Protein AF-A0A352NAY4-F1 (afdb_monomer)

pLDDT: mean 91.3, std 6.23, range [57.41, 97.88]

Foldseek 3Di:
DQKKWFFQWWADDVVDTLDGGDIDMDDPPDDDDDDDDPPSCPLVVLCCVQVVDDTPDDDGRMDGDPPDDDDDDHPDDDDDPPDDPLRVVQDPVDQLSVLVVQCVVCVVPVVPVVSNVVSVVSCVVRVSVVVVVVVVVVCVVVVHDD

Secondary structure (DSSP, 8-state):
---EEEEEEEEEETTEEEEEEEEEEE-TT--------TTSSHHHHHHHHTTSSPPSSSS--EE--TT-------SS----TTS-HHHHHS-TTSHHHHHHHHHHHHHTTTT-HHHHHHHHHHHHHTTHHHHHHHHHHHHHHHT---

Sequence (146 aa):
MADFLASELTKSVGDKILFDKISFIIHDLDRIGLLGTNGTGKTTLLNTIAGIQGFDGDVSPFTHPQDYKITYLTQEPDFDDTASIMDTVLDDSLPQMRAIKRYEAALLNIEDLSKFERAQSDMDALNAWQVEADVKTVLTKLKLPD

Radius of gyration: 20.35 Å; Cα contacts (8 Å, |Δi|>4): 141; chains: 1; bounding box: 45×37×54 Å

Solvent-accessible surface area (backbone atoms only — not comparable to full-atom values): 8990 Å² total; per-residue (Å²): 121,82,36,40,36,39,48,59,38,27,36,65,61,86,96,43,75,47,46,74,55,45,66,52,74,45,55,76,90,66,86,84,84,90,83,77,67,90,91,53,36,66,70,55,52,54,32,34,76,63,65,77,36,83,68,60,75,93,66,83,40,67,50,61,51,91,93,64,83,84,84,80,86,63,95,77,71,89,74,65,89,86,54,52,66,62,62,69,69,43,53,72,89,38,73,40,38,43,25,51,53,47,34,55,59,22,66,79,44,58,87,46,50,72,56,34,54,50,22,51,51,46,22,60,77,57,55,20,61,61,55,52,52,51,51,53,52,51,37,54,74,70,70,47,75,128

Mean predicted aligned error: 5.8 Å

Nearest PDB structures (foldseek):
  7f04-assembly1_A  TM=9.119E-01  e=9.133E-03  Escherichia coli BL21(DE3)
  2awn-assembly1_A  TM=9.123E-01  e=1.183E-02  Escherichia coli K-12
  8fee-assembly1_H  TM=9.119E-01  e=1.860E-02  Mycolicibacterium smegmatis MC2 155
  9dw8-assembly1_A  TM=8.660E-01  e=8.784E-02  Homo sapiens
  5zlu-assembly1_EE  TM=5.395E-01  e=9.371E-02  Pseudomonas aeruginosa

Structure (mmCIF, N/CA/C/O backbone):
data_AF-A0A352NAY4-F1
#
_entry.id   AF-A0A352NAY4-F1
#
loop_
_atom_site.group_PDB
_atom_site.id
_atom_site.type_symbol
_atom_site.label_atom_id
_atom_site.label_alt_id
_atom_site.label_comp_id
_atom_site.label_asym_id
_atom_site.label_entity_id
_atom_site.label_seq_id
_atom_site.pdbx_PDB_ins_code
_atom_site.Cartn_x
_atom_site.Cartn_y
_atom_site.Cartn_z
_atom_site.occupancy
_atom_site.B_iso_or_equiv
_atom_site.auth_seq_id
_atom_site.auth_comp_id
_atom_site.auth_asym_id
_atom_site.auth_atom_id
_atom_site.pdbx_PDB_model_num
ATOM 1 N N .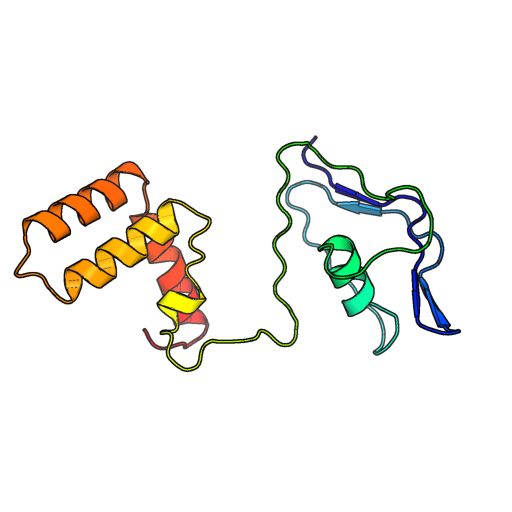 MET A 1 1 ? -7.176 18.879 2.984 1.00 57.41 1 MET A N 1
ATOM 2 C CA . MET A 1 1 ? -6.757 18.017 4.107 1.00 57.41 1 MET A CA 1
ATOM 3 C C . MET A 1 1 ? -6.606 16.631 3.529 1.00 57.41 1 MET A C 1
ATOM 5 O O . MET A 1 1 ? -7.548 16.205 2.879 1.00 57.41 1 MET A O 1
ATOM 9 N N . ALA A 1 2 ? -5.426 16.021 3.638 1.00 82.88 2 ALA A N 1
ATOM 10 C CA . ALA A 1 2 ? -5.149 14.675 3.113 1.00 82.88 2 ALA A CA 1
ATOM 11 C C . ALA A 1 2 ? -5.437 13.576 4.159 1.00 82.88 2 ALA A C 1
ATOM 13 O O . ALA A 1 2 ? -5.102 12.413 3.968 1.00 82.88 2 ALA A O 1
ATOM 14 N N . ASP A 1 3 ? -6.041 13.980 5.271 1.00 92.94 3 ASP A N 1
ATOM 15 C CA . ASP A 1 3 ? -6.220 13.202 6.479 1.00 92.94 3 ASP A CA 1
ATOM 16 C C . ASP A 1 3 ? -7.260 12.093 6.285 1.00 92.94 3 ASP A C 1
ATOM 18 O O . ASP A 1 3 ? -8.279 12.272 5.611 1.00 92.94 3 ASP A O 1
ATOM 22 N N . PHE A 1 4 ? -7.018 10.963 6.942 1.00 95.94 4 PHE A N 1
ATOM 23 C CA . PHE A 1 4 ? -7.964 9.862 7.060 1.00 95.94 4 PHE A CA 1
ATOM 24 C C . PHE A 1 4 ? -8.537 9.838 8.475 1.00 95.94 4 PHE A C 1
ATOM 26 O O . PHE A 1 4 ? -7.792 9.816 9.453 1.00 95.94 4 PHE A O 1
ATOM 33 N N . LEU A 1 5 ? -9.860 9.829 8.591 1.00 97.31 5 LEU A N 1
ATOM 34 C CA . LEU A 1 5 ? -10.567 9.808 9.864 1.00 97.31 5 LEU A CA 1
ATOM 35 C C . LEU A 1 5 ? -11.382 8.522 9.981 1.00 97.31 5 LEU A C 1
ATOM 37 O O . LEU A 1 5 ? -12.120 8.170 9.062 1.00 97.31 5 LEU A O 1
ATOM 41 N N . ALA A 1 6 ? -11.299 7.878 11.141 1.00 97.62 6 ALA A N 1
ATOM 42 C CA . ALA A 1 6 ? -12.228 6.846 11.581 1.00 97.62 6 ALA A CA 1
ATOM 43 C C . ALA A 1 6 ? -12.991 7.362 12.807 1.00 97.62 6 ALA A C 1
ATOM 45 O O . ALA A 1 6 ? -12.376 7.866 13.746 1.00 97.62 6 ALA A O 1
ATOM 46 N N . SER A 1 7 ? -14.319 7.264 12.804 1.00 97.81 7 SER A N 1
ATOM 47 C CA . SER A 1 7 ? -15.182 7.736 13.896 1.00 97.81 7 SER A CA 1
ATOM 48 C C . SER A 1 7 ? -16.106 6.630 14.386 1.00 97.81 7 SER A C 1
ATOM 50 O O . SER A 1 7 ? -16.832 6.039 13.592 1.00 97.81 7 SER A O 1
ATOM 52 N N . GLU A 1 8 ? -16.083 6.376 15.695 1.00 97.44 8 GLU A N 1
ATOM 53 C CA . GLU A 1 8 ? -16.920 5.389 16.392 1.00 97.44 8 GLU A CA 1
ATOM 54 C C . GLU A 1 8 ? -16.867 3.986 15.749 1.00 97.44 8 GLU A C 1
ATOM 56 O O . GLU A 1 8 ? -17.834 3.220 15.778 1.00 97.44 8 GLU A O 1
ATOM 61 N N . LEU A 1 9 ? -15.714 3.624 15.180 1.00 97.88 9 LEU A N 1
ATOM 62 C CA . LEU A 1 9 ? -15.517 2.362 14.480 1.00 97.88 9 LEU A CA 1
ATOM 63 C C . LEU A 1 9 ? -15.631 1.188 15.462 1.00 97.88 9 LEU A C 1
ATOM 65 O O . LEU A 1 9 ? -14.915 1.115 16.461 1.00 97.88 9 LEU A O 1
ATOM 69 N N . THR A 1 10 ? -16.499 0.235 15.133 1.00 96.81 10 THR A N 1
ATOM 70 C CA . THR A 1 10 ? -16.763 -0.962 15.938 1.00 96.81 10 THR A CA 1
ATOM 71 C C . THR A 1 10 ? -16.597 -2.214 15.086 1.00 96.81 10 THR A C 1
ATOM 73 O O . THR A 1 10 ? -16.955 -2.222 13.903 1.00 96.81 10 THR A O 1
ATOM 76 N N . LYS A 1 11 ? -16.040 -3.278 15.674 1.00 96.56 11 LYS A N 1
ATOM 77 C CA . LYS A 1 11 ? -15.961 -4.586 15.024 1.00 96.56 11 LYS A CA 1
ATOM 78 C C . LYS A 1 11 ? -16.030 -5.740 16.006 1.00 96.56 11 LYS A C 1
ATOM 80 O O . LYS A 1 11 ? -15.235 -5.832 16.948 1.00 96.56 11 LYS A O 1
ATOM 85 N N . SER A 1 12 ? -16.878 -6.695 15.657 1.00 95.25 12 SER A N 1
ATOM 86 C CA . SER A 1 12 ? -17.034 -7.977 16.327 1.00 95.25 12 SER A CA 1
ATOM 87 C C . SER A 1 12 ? -16.764 -9.126 15.354 1.00 95.25 12 SER A C 1
ATOM 89 O O . SER A 1 12 ? -16.986 -9.024 14.145 1.00 95.25 12 SER A O 1
ATOM 91 N N . VAL A 1 13 ? -16.249 -10.238 15.877 1.00 91.94 13 VAL A N 1
ATOM 92 C CA . VAL A 1 13 ? -16.074 -11.498 15.142 1.00 91.94 13 VAL A CA 1
ATOM 93 C C . VAL A 1 13 ? -16.635 -12.624 16.001 1.00 91.94 13 VAL A C 1
ATOM 95 O O . VAL A 1 13 ? -16.093 -12.929 17.066 1.00 91.94 13 VAL A O 1
ATOM 98 N N . GLY A 1 14 ? -17.736 -13.227 15.544 1.00 90.12 14 GLY A N 1
ATOM 99 C CA . GLY A 1 14 ? -18.551 -14.101 16.389 1.00 90.12 14 GLY A CA 1
ATOM 100 C C . GLY A 1 14 ? -19.042 -13.334 17.619 1.00 90.12 14 GLY A C 1
ATOM 101 O O . GLY A 1 14 ? -19.480 -12.194 17.499 1.00 90.12 14 GLY A O 1
ATOM 102 N N . ASP A 1 15 ? -18.881 -13.927 18.800 1.00 91.12 15 ASP A N 1
ATOM 103 C CA . ASP A 1 15 ? -19.296 -13.322 20.076 1.00 91.12 15 ASP A CA 1
ATOM 104 C C . ASP A 1 15 ? -18.242 -12.376 20.683 1.00 91.12 15 ASP A C 1
ATOM 106 O O . ASP A 1 15 ? -18.421 -11.850 21.783 1.00 91.12 15 ASP A O 1
ATOM 110 N N . LYS A 1 16 ? -17.103 -12.174 20.006 1.00 93.12 16 LYS A N 1
ATOM 111 C CA . LYS A 1 16 ? -15.997 -11.364 20.522 1.00 93.12 16 LYS A CA 1
ATOM 112 C C . LYS A 1 16 ? -15.987 -9.977 19.889 1.00 93.12 16 LYS A C 1
ATOM 114 O O . LYS A 1 16 ? -15.749 -9.845 18.690 1.00 93.12 16 LYS A O 1
ATOM 119 N N . ILE A 1 17 ? -16.113 -8.949 20.724 1.00 94.44 17 ILE A N 1
ATOM 120 C CA . ILE A 1 17 ? -15.831 -7.560 20.346 1.00 94.44 17 ILE A CA 1
ATOM 121 C C . ILE A 1 17 ? -14.311 -7.379 20.294 1.00 94.44 17 ILE A C 1
ATOM 123 O O . ILE A 1 17 ? -13.612 -7.629 21.279 1.00 94.44 17 ILE A O 1
ATOM 127 N N . LEU A 1 18 ? -13.785 -6.994 19.132 1.00 95.31 18 LEU A N 1
ATOM 128 C CA . LEU A 1 18 ? -12.353 -6.753 18.940 1.00 95.31 18 LEU A CA 1
ATOM 129 C C . LEU A 1 18 ? -11.986 -5.305 19.256 1.00 95.31 18 LEU A C 1
ATOM 131 O O . LEU A 1 18 ? -10.968 -5.059 19.898 1.00 95.31 18 LEU A O 1
ATOM 135 N N . PHE A 1 19 ? -12.830 -4.368 18.832 1.00 95.12 19 PHE A N 1
ATOM 136 C CA . PHE A 1 19 ? -12.759 -2.959 19.197 1.00 95.12 19 PHE A CA 1
ATOM 137 C C . PHE A 1 19 ? -14.165 -2.357 19.184 1.00 95.12 19 PHE A C 1
ATOM 139 O O . PHE A 1 19 ? -14.995 -2.718 18.349 1.00 95.12 19 PHE A O 1
ATOM 146 N N . ASP A 1 20 ? -14.414 -1.458 20.131 1.00 95.75 20 ASP A N 1
ATOM 147 C CA . ASP A 1 20 ? -15.704 -0.809 20.363 1.00 95.75 20 ASP A CA 1
ATOM 148 C C . ASP A 1 20 ? -15.510 0.703 20.282 1.00 95.75 20 ASP A C 1
ATOM 150 O O . ASP A 1 20 ? -14.729 1.264 21.055 1.00 95.75 20 ASP A O 1
ATOM 154 N N . LYS A 1 21 ? -16.187 1.334 19.320 1.00 96.75 21 LYS A N 1
ATOM 155 C CA . LYS A 1 21 ? -16.245 2.791 19.134 1.00 96.75 21 LYS A CA 1
ATOM 156 C C . LYS A 1 21 ? -14.894 3.506 19.181 1.00 96.75 21 LYS A C 1
ATOM 158 O O . LYS A 1 21 ? -14.738 4.551 19.812 1.00 96.75 21 LYS A O 1
ATOM 163 N N . ILE A 1 22 ? -13.895 2.961 18.494 1.00 97.12 22 ILE A N 1
ATOM 164 C CA . ILE A 1 22 ? -12.599 3.632 18.389 1.00 97.12 22 ILE A CA 1
ATOM 165 C C . ILE A 1 22 ? -12.678 4.784 17.383 1.00 97.12 22 ILE A C 1
ATOM 167 O O . ILE A 1 22 ? -13.267 4.656 16.310 1.00 97.12 22 ILE A O 1
ATOM 171 N N . SER A 1 23 ? -12.042 5.901 17.725 1.00 97.62 23 SER A N 1
ATOM 172 C CA . SER A 1 23 ? -11.981 7.100 16.888 1.00 97.62 23 SER A CA 1
ATOM 173 C C . SER A 1 23 ? -10.534 7.569 16.783 1.00 97.62 23 SER A C 1
ATOM 175 O O . SER A 1 23 ? -9.849 7.691 17.800 1.00 97.62 23 SER A O 1
ATOM 177 N N . PHE A 1 24 ? -10.050 7.806 15.565 1.00 97.25 24 PHE A N 1
ATOM 178 C CA . PHE A 1 24 ? -8.679 8.250 15.313 1.00 97.25 24 PHE A CA 1
ATOM 179 C C . PHE A 1 24 ? -8.564 9.019 13.996 1.00 97.25 24 PHE A C 1
ATOM 181 O O . PHE A 1 24 ? -9.411 8.907 13.108 1.00 97.25 24 PHE A O 1
ATOM 188 N N . ILE A 1 25 ? -7.488 9.795 13.883 1.00 96.69 25 ILE A N 1
ATOM 189 C CA . ILE A 1 25 ? -7.125 10.555 12.688 1.00 96.69 25 ILE A CA 1
ATOM 190 C C . ILE A 1 25 ? -5.699 10.163 12.308 1.00 96.69 25 ILE A C 1
ATOM 192 O O . ILE A 1 25 ? -4.850 10.003 13.183 1.00 96.69 25 ILE A O 1
ATOM 196 N N . ILE A 1 26 ? -5.466 9.981 11.013 1.00 95.69 26 ILE A N 1
ATOM 197 C CA . ILE A 1 26 ? -4.149 9.787 10.413 1.00 95.69 26 ILE A CA 1
ATOM 198 C C . ILE A 1 26 ? -3.891 11.006 9.537 1.00 95.69 26 ILE A C 1
ATOM 200 O O . ILE A 1 26 ? -4.616 11.231 8.564 1.00 95.69 26 ILE A O 1
ATOM 204 N N . HIS A 1 27 ? -2.888 11.799 9.897 1.00 94.44 27 HIS A N 1
ATOM 205 C CA . HIS A 1 27 ? -2.484 12.967 9.130 1.00 94.44 27 HIS A CA 1
ATOM 206 C C . HIS A 1 27 ? -1.504 12.585 8.019 1.00 94.44 27 HIS A C 1
ATOM 208 O O . HIS A 1 27 ? -0.939 11.488 7.987 1.00 94.44 27 HIS A O 1
ATOM 214 N N . ASP A 1 28 ? -1.293 13.515 7.092 1.00 90.56 28 ASP A N 1
ATOM 215 C CA . ASP A 1 28 ? -0.252 13.359 6.085 1.00 90.56 28 ASP A CA 1
ATOM 216 C C . ASP A 1 28 ? 1.130 13.206 6.743 1.00 90.56 28 ASP A C 1
ATOM 218 O O . ASP A 1 28 ? 1.446 13.889 7.718 1.00 90.56 28 ASP A O 1
ATOM 222 N N . LEU A 1 29 ? 1.954 12.317 6.186 1.00 89.88 29 LEU A N 1
ATOM 223 C CA . LEU A 1 29 ? 3.298 11.958 6.662 1.00 89.88 29 LEU A CA 1
ATOM 224 C C . LEU A 1 29 ? 3.377 11.267 8.037 1.00 89.88 29 LEU A C 1
ATOM 226 O O . LEU A 1 29 ? 4.489 10.980 8.502 1.00 89.88 29 LEU A O 1
ATOM 230 N N . ASP A 1 30 ? 2.245 10.941 8.664 1.00 94.56 30 ASP A N 1
ATOM 231 C CA . ASP A 1 30 ? 2.238 10.202 9.923 1.00 94.56 30 ASP A CA 1
ATOM 232 C C . ASP A 1 30 ? 2.869 8.809 9.774 1.00 94.56 30 ASP A C 1
ATOM 234 O O . ASP A 1 30 ? 2.663 8.075 8.805 1.00 94.56 30 ASP A O 1
ATOM 238 N N . ARG A 1 31 ? 3.626 8.410 10.801 1.00 94.94 31 ARG A N 1
ATOM 239 C CA . ARG A 1 31 ? 4.161 7.052 10.956 1.00 94.94 31 ARG A CA 1
ATOM 240 C C . ARG A 1 31 ? 3.607 6.451 12.236 1.00 94.94 31 ARG A C 1
ATOM 242 O O . ARG A 1 31 ? 4.109 6.725 13.323 1.00 94.94 31 ARG A O 1
ATOM 249 N N . ILE A 1 32 ? 2.565 5.637 12.102 1.00 95.31 32 ILE A N 1
ATOM 250 C CA . ILE A 1 32 ? 1.801 5.107 13.235 1.00 95.31 32 ILE A CA 1
ATOM 251 C C . ILE A 1 32 ? 2.140 3.633 13.453 1.00 95.31 32 ILE A C 1
ATOM 253 O O . ILE A 1 32 ? 2.114 2.828 12.525 1.00 95.31 32 ILE A O 1
ATOM 257 N N . GLY A 1 33 ? 2.435 3.271 14.703 1.00 95.19 33 GLY A N 1
ATOM 258 C CA . GLY A 1 33 ? 2.585 1.883 15.131 1.00 95.19 33 GLY A CA 1
ATOM 259 C C . GLY A 1 33 ? 1.337 1.392 15.860 1.00 95.19 33 GLY A C 1
ATOM 260 O O . GLY A 1 33 ? 0.945 1.971 16.870 1.00 95.19 33 GLY A O 1
ATOM 261 N N . LEU A 1 34 ? 0.739 0.296 15.388 1.00 94.38 34 LEU A N 1
ATOM 262 C CA . LEU A 1 34 ? -0.380 -0.364 16.064 1.00 94.38 34 LEU A CA 1
ATOM 263 C C . LEU A 1 34 ? 0.131 -1.476 16.988 1.00 94.38 34 LEU A C 1
ATOM 265 O O . LEU A 1 34 ? 0.603 -2.518 16.530 1.00 94.38 34 LEU A O 1
ATOM 269 N N . LEU A 1 35 ? 0.017 -1.264 18.298 1.00 93.19 35 LEU A N 1
ATOM 270 C CA . LEU A 1 35 ? 0.521 -2.175 19.328 1.00 93.19 35 LEU A CA 1
ATOM 271 C C . LEU A 1 35 ? -0.622 -2.911 20.037 1.00 93.19 35 LEU A C 1
ATOM 273 O O . LEU A 1 35 ? -1.723 -2.393 20.194 1.00 93.19 35 LEU A O 1
ATOM 277 N N . GLY A 1 36 ? -0.353 -4.137 20.479 1.00 91.44 36 GLY A N 1
ATOM 278 C CA . GLY A 1 36 ? -1.317 -4.978 21.191 1.00 91.44 36 GLY A CA 1
ATOM 279 C C . GLY A 1 36 ? -0.899 -6.443 21.175 1.00 91.44 36 GLY A C 1
ATOM 280 O O . GLY A 1 36 ? -0.096 -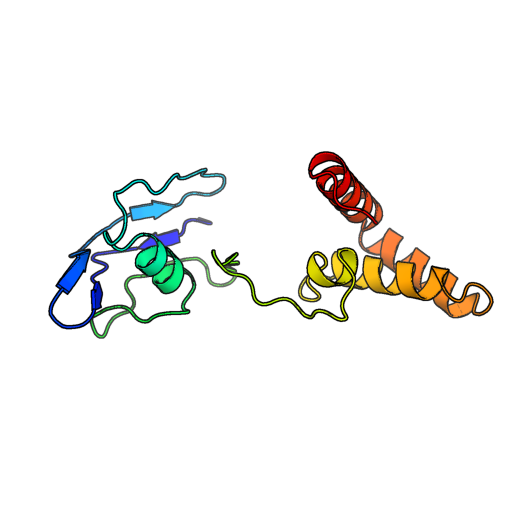6.855 20.333 1.00 91.44 36 GLY A O 1
ATOM 281 N N . THR A 1 37 ? -1.441 -7.254 22.080 1.00 92.69 37 THR A N 1
ATOM 282 C CA . THR A 1 37 ? -1.168 -8.699 22.115 1.00 92.69 37 THR A CA 1
ATOM 283 C C . THR A 1 37 ? -1.806 -9.421 20.917 1.00 92.69 37 THR A C 1
ATOM 285 O O . THR A 1 37 ? -2.565 -8.843 20.133 1.00 92.69 37 THR A O 1
ATOM 288 N N . ASN A 1 38 ? -1.446 -10.682 20.682 1.00 89.62 38 ASN A N 1
ATOM 289 C CA . ASN A 1 38 ? -2.056 -11.452 19.595 1.00 89.62 38 ASN A CA 1
ATOM 290 C C . ASN A 1 38 ? -3.549 -11.681 19.865 1.00 89.62 38 ASN A C 1
ATOM 292 O O . ASN A 1 38 ? -3.957 -11.921 20.998 1.00 89.62 38 ASN A O 1
ATOM 296 N N . GLY A 1 39 ? -4.369 -11.575 18.816 1.00 86.12 39 GLY A N 1
ATOM 297 C CA . GLY A 1 39 ? -5.821 -11.744 18.923 1.00 86.12 39 GLY A CA 1
ATOM 298 C C . GLY A 1 39 ? -6.595 -10.534 19.466 1.00 86.12 39 GLY A C 1
ATOM 299 O O . GLY A 1 39 ? -7.795 -10.667 19.713 1.00 86.12 39 GLY A O 1
ATOM 300 N N . THR A 1 40 ? -5.964 -9.364 19.629 1.00 90.00 40 THR A N 1
ATOM 301 C CA . THR A 1 40 ? -6.644 -8.102 20.005 1.00 90.00 40 THR A CA 1
ATOM 302 C C . THR A 1 40 ? -7.276 -7.362 18.825 1.00 90.00 40 THR A C 1
ATOM 304 O O . THR A 1 40 ? -7.779 -6.263 19.000 1.00 90.00 40 THR A O 1
ATOM 307 N N . GLY A 1 41 ? -7.227 -7.926 17.614 1.00 92.81 41 GLY A N 1
ATOM 308 C CA . GLY A 1 41 ? -7.854 -7.326 16.433 1.00 92.81 41 GLY A CA 1
ATOM 309 C C . GLY A 1 41 ? -6.965 -6.392 15.610 1.00 92.81 41 GLY A C 1
ATOM 310 O O . GLY A 1 41 ? -7.494 -5.676 14.776 1.00 92.81 41 GLY A O 1
ATOM 311 N N . LYS A 1 42 ? -5.633 -6.407 15.775 1.00 95.44 42 LYS A N 1
ATOM 312 C CA . LYS A 1 42 ? -4.719 -5.565 14.969 1.00 95.44 42 LYS A CA 1
ATOM 313 C C . LYS A 1 42 ? -4.863 -5.800 13.462 1.00 95.44 42 LYS A C 1
ATOM 315 O O . LYS A 1 42 ? -5.140 -4.871 12.715 1.00 95.44 42 LYS A O 1
ATOM 320 N N . THR A 1 43 ? -4.718 -7.054 13.031 1.00 94.75 43 THR A N 1
ATOM 321 C CA . THR A 1 43 ? -4.897 -7.444 11.625 1.00 94.75 43 THR A CA 1
ATOM 322 C C . THR A 1 43 ? -6.319 -7.150 11.157 1.00 94.75 43 THR A C 1
ATOM 324 O O . THR A 1 43 ? -6.504 -6.664 10.052 1.00 94.75 43 THR A O 1
ATOM 327 N N . THR A 1 44 ? -7.321 -7.359 12.017 1.00 95.38 44 THR A N 1
ATOM 328 C CA . THR A 1 44 ? -8.711 -7.002 11.712 1.00 95.38 44 THR A CA 1
ATOM 329 C C . THR A 1 44 ? -8.878 -5.506 11.478 1.00 95.38 44 THR A C 1
ATOM 331 O O . THR A 1 44 ? -9.475 -5.135 10.482 1.00 95.38 44 THR A O 1
ATOM 334 N N . LEU A 1 45 ? -8.309 -4.646 12.325 1.00 96.00 45 LEU A N 1
ATOM 335 C CA . LEU A 1 45 ? -8.373 -3.197 12.152 1.00 96.00 45 LEU A CA 1
ATOM 336 C C . LEU A 1 45 ? -7.739 -2.770 10.824 1.00 96.00 45 LEU A C 1
ATOM 338 O O . LEU A 1 45 ? -8.355 -2.019 10.075 1.00 96.00 45 LEU A O 1
ATOM 342 N N . LEU A 1 46 ? -6.549 -3.291 10.504 1.00 95.62 46 LEU A N 1
ATOM 343 C CA . LEU A 1 46 ? -5.885 -3.003 9.230 1.00 95.62 46 LEU A CA 1
ATOM 344 C C . 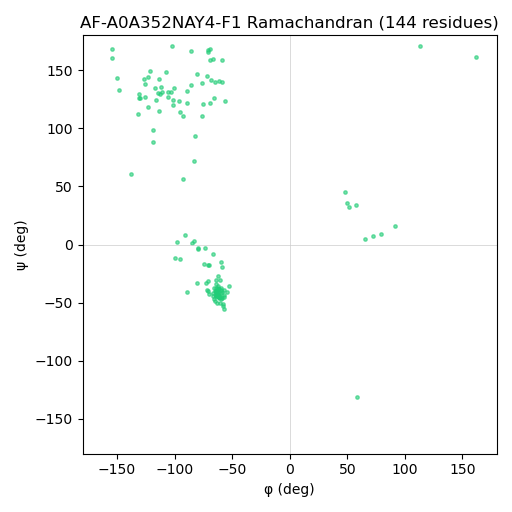LEU A 1 46 ? -6.712 -3.494 8.031 1.00 95.62 46 LEU A C 1
ATOM 346 O O . LEU A 1 46 ? -6.912 -2.735 7.089 1.00 95.62 46 LEU A O 1
ATOM 350 N N . ASN A 1 47 ? -7.266 -4.708 8.097 1.00 95.00 47 ASN A N 1
ATOM 351 C CA . ASN A 1 47 ? -8.152 -5.246 7.062 1.00 95.00 47 ASN A CA 1
ATOM 352 C C . ASN A 1 47 ? -9.437 -4.423 6.904 1.00 95.00 47 ASN A C 1
ATOM 354 O O . ASN A 1 47 ? -9.923 -4.267 5.787 1.00 95.00 47 ASN A O 1
ATOM 358 N N . THR A 1 48 ? -10.001 -3.913 8.001 1.00 95.94 48 THR A N 1
ATOM 359 C CA . THR A 1 48 ? -11.207 -3.080 7.967 1.00 95.94 48 THR A CA 1
ATOM 360 C C . THR A 1 48 ? -10.921 -1.710 7.355 1.00 95.94 48 THR A C 1
ATOM 362 O O . THR A 1 48 ? -11.688 -1.260 6.510 1.00 95.94 48 THR A O 1
ATOM 365 N N . ILE A 1 49 ? -9.793 -1.078 7.700 1.00 95.38 49 ILE A N 1
ATOM 366 C CA . ILE A 1 49 ? -9.341 0.176 7.068 1.00 95.38 49 ILE A CA 1
ATOM 367 C C . ILE A 1 49 ? -9.064 -0.037 5.572 1.00 95.38 49 ILE A C 1
ATOM 369 O O . ILE A 1 49 ? -9.435 0.797 4.753 1.00 95.38 49 ILE A O 1
ATOM 373 N N . ALA A 1 50 ? -8.456 -1.168 5.205 1.00 94.19 50 ALA A N 1
ATOM 374 C CA . ALA A 1 50 ? -8.169 -1.531 3.817 1.00 94.19 50 ALA A CA 1
ATOM 375 C C . ALA A 1 50 ? -9.409 -1.966 3.010 1.00 94.19 50 ALA A C 1
ATOM 377 O O . ALA A 1 50 ? -9.283 -2.285 1.831 1.00 94.19 50 ALA A O 1
ATOM 378 N N . GLY A 1 51 ? -10.597 -2.030 3.626 1.00 93.25 51 GLY A N 1
ATOM 379 C CA . GLY A 1 51 ? -11.834 -2.465 2.968 1.00 93.25 51 GLY A CA 1
ATOM 380 C C . GLY A 1 51 ? -11.917 -3.969 2.667 1.00 93.25 51 GLY A C 1
ATOM 381 O O . GLY A 1 51 ? -12.866 -4.410 2.026 1.00 93.25 51 GLY A O 1
ATOM 382 N N . ILE A 1 52 ? -10.961 -4.771 3.144 1.00 93.19 52 ILE A N 1
ATOM 383 C CA . ILE A 1 52 ? -10.944 -6.238 2.992 1.00 93.19 52 ILE A CA 1
ATOM 384 C C . ILE A 1 52 ? -11.995 -6.888 3.899 1.00 93.19 52 ILE A C 1
ATOM 386 O O . ILE A 1 52 ? -12.578 -7.917 3.560 1.00 93.19 52 ILE A O 1
ATOM 390 N N . GLN A 1 53 ? -12.244 -6.295 5.068 1.00 93.44 53 GLN A N 1
ATOM 391 C CA . GLN A 1 53 ? -13.293 -6.721 5.993 1.00 93.44 53 GLN A CA 1
ATOM 392 C C . GLN A 1 53 ? -14.255 -5.568 6.282 1.00 93.44 53 GLN A C 1
ATOM 394 O O . GLN A 1 53 ? -13.842 -4.421 6.401 1.00 93.44 53 GLN A O 1
ATOM 399 N N . GLY A 1 54 ? -15.543 -5.870 6.450 1.00 94.62 54 GLY A N 1
ATOM 400 C CA . GLY A 1 54 ? -16.528 -4.866 6.865 1.00 94.62 54 GLY A CA 1
ATOM 401 C C . GLY A 1 54 ? -16.366 -4.436 8.327 1.00 94.62 54 GLY A C 1
ATOM 402 O O . GLY A 1 54 ? -15.690 -5.105 9.114 1.00 94.62 54 GLY A O 1
ATOM 403 N N . PHE A 1 55 ? -17.048 -3.361 8.699 1.00 96.50 55 PHE A N 1
ATOM 404 C CA . PHE A 1 55 ? -17.243 -2.887 10.074 1.00 96.50 55 PHE A CA 1
ATOM 405 C C . PHE A 1 55 ? -18.651 -3.254 10.572 1.00 96.50 55 PHE A C 1
ATOM 407 O O . PHE A 1 55 ? -19.475 -3.732 9.791 1.00 96.50 55 PHE A O 1
ATOM 414 N N . ASP A 1 56 ? -18.916 -3.057 11.862 1.00 96.50 56 ASP A N 1
ATOM 415 C CA . ASP A 1 56 ? -20.259 -3.228 12.419 1.00 96.50 56 ASP A CA 1
ATOM 416 C C . ASP A 1 56 ? -21.034 -1.901 12.330 1.00 96.50 56 ASP A C 1
ATOM 418 O O . ASP A 1 56 ? -20.518 -0.851 12.719 1.00 96.50 56 ASP A O 1
ATOM 422 N N . GLY A 1 57 ? -22.276 -1.952 11.838 1.00 93.50 57 GLY A N 1
ATOM 423 C CA . GLY A 1 57 ? -23.156 -0.792 11.645 1.00 93.50 57 GLY A CA 1
ATOM 424 C C . GLY A 1 57 ? -23.452 -0.478 10.173 1.00 93.50 57 GLY A C 1
ATOM 425 O O . GLY A 1 57 ? -22.850 -1.050 9.269 1.00 93.50 57 GLY A O 1
ATOM 426 N N . ASP A 1 58 ? -24.389 0.445 9.940 1.00 91.81 58 ASP A N 1
ATOM 427 C CA . ASP A 1 58 ? -24.910 0.755 8.595 1.00 91.81 58 ASP A CA 1
ATOM 428 C C . ASP A 1 58 ? -24.281 2.005 7.955 1.00 91.81 58 ASP A C 1
ATOM 430 O O . ASP A 1 58 ? -24.472 2.274 6.769 1.00 91.81 58 ASP A O 1
ATOM 434 N N . VAL A 1 59 ? -23.545 2.799 8.737 1.00 93.06 59 VAL A N 1
ATOM 435 C CA . VAL A 1 59 ? -22.930 4.055 8.288 1.00 93.06 59 VAL A CA 1
ATOM 436 C C . VAL A 1 59 ? -21.421 3.884 8.244 1.00 93.06 59 VAL A C 1
ATOM 438 O O . VAL A 1 59 ? -20.828 3.427 9.218 1.00 93.06 59 VAL A O 1
ATOM 441 N N . SER A 1 60 ? -20.802 4.280 7.127 1.00 94.38 60 SER A N 1
ATOM 442 C CA . SER A 1 60 ? -19.343 4.271 7.002 1.00 94.38 60 SER A CA 1
ATOM 443 C C . SER A 1 60 ? -18.704 5.111 8.113 1.00 94.38 60 SER A C 1
ATOM 445 O O . SER A 1 60 ? -18.998 6.306 8.198 1.00 94.38 60 SER A O 1
ATOM 447 N N . PRO A 1 61 ? -17.802 4.535 8.927 1.00 96.69 61 PRO A N 1
ATOM 448 C CA . PRO A 1 61 ? -17.075 5.277 9.950 1.00 96.69 61 PRO A CA 1
ATOM 449 C C . PRO A 1 61 ? -15.896 6.064 9.363 1.00 96.69 61 PRO A C 1
ATOM 451 O O . PRO A 1 61 ? -15.204 6.758 10.105 1.00 96.69 61 PRO A O 1
ATOM 454 N N . PHE A 1 62 ? -15.633 5.940 8.056 1.00 96.62 62 PHE A N 1
ATOM 455 C CA . PHE A 1 62 ? -14.454 6.494 7.399 1.00 96.62 62 PHE A CA 1
ATOM 456 C C . PHE A 1 62 ? -14.755 7.789 6.651 1.00 96.62 62 PHE A C 1
ATOM 458 O O . PHE A 1 62 ? -15.720 7.874 5.893 1.00 96.62 62 PHE A O 1
ATOM 465 N N . THR A 1 63 ? -13.887 8.784 6.832 1.00 96.25 63 THR A N 1
ATOM 466 C CA . THR A 1 63 ? -13.888 10.043 6.078 1.00 96.25 63 THR A CA 1
ATOM 467 C C . THR A 1 63 ? -12.478 10.331 5.576 1.00 96.25 63 THR A C 1
ATOM 469 O O . THR A 1 63 ? -11.533 10.366 6.357 1.00 96.25 63 THR A O 1
ATOM 472 N N . HIS A 1 64 ? -12.340 10.543 4.271 1.00 94.88 64 HIS A N 1
ATOM 473 C CA . HIS A 1 64 ? -11.083 10.886 3.606 1.00 94.88 64 HIS A CA 1
ATOM 474 C C . HIS A 1 64 ? -11.382 11.654 2.300 1.00 94.88 64 HIS A C 1
ATOM 476 O O . HIS A 1 64 ? -12.540 11.699 1.871 1.00 94.88 64 HIS A O 1
ATOM 482 N N . PRO A 1 65 ? -10.381 12.272 1.645 1.00 92.94 65 PRO A N 1
ATOM 483 C CA . PRO A 1 65 ? -10.558 12.935 0.349 1.00 92.94 65 PRO A CA 1
ATOM 484 C C . PRO A 1 65 ? -11.069 12.002 -0.752 1.00 92.94 65 PRO A C 1
ATOM 486 O O . PRO A 1 65 ? -10.883 10.791 -0.683 1.00 92.94 65 PRO A O 1
ATOM 489 N N . GLN A 1 66 ? -11.665 12.575 -1.800 1.00 87.94 66 GLN A N 1
ATOM 490 C CA . GLN A 1 66 ? -12.190 11.803 -2.931 1.00 87.94 66 GLN A CA 1
ATOM 491 C C . GLN A 1 66 ? -11.085 11.040 -3.680 1.00 87.94 66 GLN A C 1
ATOM 493 O O . GLN A 1 66 ? -11.251 9.860 -3.977 1.00 87.94 66 GLN A O 1
ATOM 498 N N . ASP A 1 67 ? -9.937 11.684 -3.898 1.00 87.06 67 ASP A N 1
ATOM 499 C CA . ASP A 1 67 ? -8.767 11.089 -4.552 1.00 87.06 67 ASP A CA 1
ATOM 500 C C . ASP A 1 67 ? -7.799 10.493 -3.513 1.00 87.06 67 ASP A C 1
ATOM 502 O O . ASP A 1 67 ? -6.636 10.884 -3.418 1.00 87.06 67 ASP A O 1
ATOM 506 N N . TYR A 1 68 ? -8.294 9.572 -2.681 1.00 88.88 68 TYR A N 1
ATOM 507 C CA . TYR A 1 68 ? -7.505 8.880 -1.657 1.00 88.88 68 TYR A CA 1
ATOM 508 C C . TYR A 1 68 ? -7.365 7.395 -2.006 1.00 88.88 68 TYR A C 1
ATOM 510 O O . TYR A 1 68 ? -8.358 6.718 -2.274 1.00 88.88 68 TYR A O 1
ATOM 518 N N . LYS A 1 69 ? -6.134 6.872 -1.994 1.00 87.56 69 LYS A N 1
ATOM 519 C CA . LYS A 1 69 ? -5.846 5.452 -2.241 1.00 87.56 69 LYS A CA 1
ATOM 520 C C . LYS A 1 69 ? -5.245 4.831 -0.987 1.00 87.56 69 LYS A C 1
ATOM 522 O O . LYS A 1 69 ? -4.211 5.285 -0.506 1.00 87.56 69 LYS A O 1
ATOM 527 N N . ILE A 1 70 ? -5.869 3.760 -0.508 1.00 90.62 70 ILE A N 1
ATOM 528 C CA . ILE A 1 70 ? -5.312 2.905 0.541 1.00 90.62 70 ILE A CA 1
ATOM 529 C C . ILE A 1 70 ? -4.632 1.718 -0.141 1.00 90.62 70 ILE A C 1
ATOM 531 O O . ILE A 1 70 ? -5.270 0.990 -0.899 1.00 90.62 70 ILE A O 1
ATOM 535 N N . THR A 1 71 ? -3.344 1.525 0.135 1.00 89.69 71 THR A N 1
ATOM 536 C CA . THR A 1 71 ? -2.591 0.329 -0.267 1.00 89.69 71 THR A CA 1
ATOM 537 C C . THR A 1 71 ? -2.245 -0.463 0.985 1.00 89.69 71 THR A C 1
ATOM 539 O O . THR A 1 71 ? -1.814 0.115 1.984 1.00 89.69 71 THR A O 1
ATOM 542 N N . TYR A 1 72 ? -2.426 -1.780 0.941 1.00 91.12 72 TYR A N 1
ATOM 543 C CA . TYR A 1 72 ? -2.228 -2.651 2.092 1.00 91.12 72 TYR A CA 1
ATOM 544 C C . TYR A 1 72 ? -1.346 -3.846 1.735 1.00 91.12 72 TYR A C 1
ATOM 546 O O . TYR A 1 72 ? -1.645 -4.582 0.800 1.00 91.12 72 TYR A O 1
ATOM 554 N N . LEU A 1 73 ? -0.272 -4.032 2.504 1.00 89.44 73 LEU A N 1
ATOM 555 C CA . LEU A 1 73 ? 0.555 -5.233 2.469 1.00 89.44 73 LEU A CA 1
ATOM 556 C C . LEU A 1 73 ? 0.068 -6.178 3.569 1.00 89.44 73 LEU A C 1
ATOM 558 O O . LEU A 1 73 ? 0.155 -5.856 4.758 1.00 89.44 73 LEU A O 1
ATOM 562 N N . THR A 1 74 ? -0.469 -7.326 3.170 1.00 88.81 74 THR A N 1
ATOM 563 C CA . THR A 1 74 ? -0.957 -8.339 4.105 1.00 88.81 74 THR A CA 1
ATOM 564 C C . THR A 1 74 ? 0.206 -8.996 4.849 1.00 88.81 74 THR A C 1
ATOM 566 O O . THR A 1 74 ? 1.355 -8.978 4.414 1.00 88.81 74 THR A O 1
ATOM 569 N N . GLN A 1 75 ? -0.097 -9.585 6.007 1.00 84.50 75 GLN A N 1
ATOM 570 C CA . GLN A 1 75 ? 0.894 -10.332 6.786 1.00 84.50 75 GLN A CA 1
ATOM 571 C C . GLN A 1 75 ? 1.375 -11.592 6.051 1.00 84.50 75 GLN A C 1
ATOM 573 O O . GLN A 1 75 ? 2.549 -11.943 6.134 1.00 84.50 75 GLN A O 1
ATOM 578 N N . GLU A 1 76 ? 0.456 -12.249 5.348 1.00 87.25 76 GLU A N 1
ATOM 579 C CA . GLU A 1 76 ? 0.704 -13.401 4.485 1.00 87.25 76 GLU A CA 1
ATOM 580 C C . GLU A 1 76 ? 0.292 -12.982 3.067 1.00 87.25 76 GLU A C 1
ATOM 582 O O . GLU A 1 76 ? -0.890 -13.060 2.720 1.00 87.25 76 GLU A O 1
ATOM 587 N N . PRO A 1 77 ? 1.208 -12.380 2.293 1.00 84.94 77 PRO A N 1
ATOM 588 C CA . PRO A 1 77 ? 0.962 -12.086 0.887 1.00 84.94 77 PRO A CA 1
ATOM 589 C C . PRO A 1 77 ? 0.881 -13.383 0.081 1.00 84.94 77 PRO A C 1
ATOM 591 O O . PRO A 1 77 ? 1.6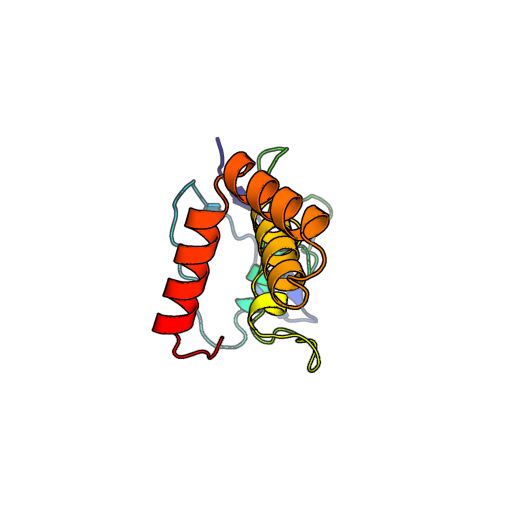26 -14.329 0.334 1.00 84.94 77 PRO A O 1
ATOM 594 N N . ASP A 1 78 ? -0.035 -13.403 -0.882 1.00 85.00 78 ASP A N 1
ATOM 595 C CA . ASP A 1 78 ? -0.123 -14.456 -1.888 1.00 85.00 78 ASP A CA 1
ATOM 596 C C . ASP A 1 78 ? 0.764 -14.055 -3.068 1.00 85.00 78 ASP A C 1
ATOM 598 O O . ASP A 1 78 ? 0.600 -12.964 -3.624 1.00 85.00 78 ASP A O 1
ATOM 602 N N . PHE A 1 79 ? 1.741 -14.894 -3.397 1.00 85.06 79 PHE A N 1
ATOM 603 C CA . PHE A 1 79 ? 2.712 -14.623 -4.449 1.00 85.06 79 PHE A CA 1
ATOM 604 C C . PHE A 1 79 ? 2.523 -15.599 -5.602 1.00 85.06 79 PHE A C 1
ATOM 606 O O . PHE A 1 79 ? 2.261 -16.782 -5.402 1.00 85.06 79 PHE A O 1
ATOM 613 N N . ASP A 1 80 ? 2.701 -15.095 -6.819 1.00 85.69 80 ASP A N 1
ATOM 614 C CA . ASP A 1 80 ? 2.816 -15.944 -7.994 1.00 85.69 80 ASP A CA 1
ATOM 615 C C . ASP A 1 80 ? 4.217 -16.566 -8.017 1.00 85.69 80 ASP A C 1
ATOM 617 O O . ASP A 1 80 ? 5.205 -15.874 -8.258 1.00 85.69 80 ASP A O 1
ATOM 621 N N . ASP A 1 81 ? 4.296 -17.878 -7.787 1.00 86.00 81 ASP A N 1
ATOM 622 C CA . ASP A 1 81 ? 5.550 -18.644 -7.796 1.00 86.00 81 ASP A CA 1
ATOM 623 C C . ASP A 1 81 ? 6.300 -18.580 -9.142 1.00 86.00 81 ASP A C 1
ATOM 625 O O . ASP A 1 81 ? 7.468 -18.969 -9.226 1.00 86.00 81 ASP A O 1
ATOM 629 N N . THR A 1 82 ? 5.640 -18.132 -10.213 1.00 87.38 82 THR A N 1
ATOM 630 C CA . THR A 1 82 ? 6.242 -17.973 -11.542 1.00 87.38 82 THR A CA 1
ATOM 631 C C . THR A 1 82 ? 6.737 -16.556 -11.826 1.00 87.38 82 THR A C 1
ATOM 633 O O . THR A 1 82 ? 7.481 -16.361 -12.790 1.00 87.38 82 THR A O 1
ATOM 636 N N . ALA A 1 83 ? 6.360 -15.581 -10.997 1.00 85.56 83 ALA A N 1
ATOM 637 C CA . ALA A 1 83 ? 6.757 -14.190 -11.149 1.00 85.56 83 ALA A CA 1
ATOM 638 C C . ALA A 1 83 ? 8.168 -13.943 -10.596 1.00 85.56 83 ALA A C 1
ATOM 640 O O . ALA A 1 83 ? 8.591 -14.539 -9.602 1.00 85.56 83 ALA A O 1
ATOM 641 N N . SER A 1 84 ? 8.904 -13.022 -11.221 1.00 85.31 84 SER A N 1
ATOM 642 C CA . SER A 1 84 ? 10.156 -12.536 -10.640 1.00 85.31 84 SER A CA 1
ATOM 643 C C . SER A 1 84 ? 9.890 -11.652 -9.411 1.00 85.31 84 SER A C 1
ATOM 645 O O . SER A 1 84 ? 8.773 -11.176 -9.168 1.00 85.31 84 SER A O 1
ATOM 647 N N . ILE A 1 85 ? 10.939 -11.387 -8.629 1.00 86.38 85 ILE A N 1
ATOM 648 C CA . ILE A 1 85 ? 10.866 -10.431 -7.514 1.00 86.38 85 ILE A CA 1
ATOM 649 C C . ILE A 1 85 ? 10.478 -9.045 -8.041 1.00 86.38 85 ILE A C 1
ATOM 651 O O . ILE A 1 85 ? 9.623 -8.382 -7.451 1.00 86.38 85 ILE A O 1
ATOM 655 N N . MET A 1 86 ? 11.051 -8.637 -9.176 1.00 82.31 86 MET A N 1
ATOM 656 C CA . MET A 1 86 ? 10.719 -7.373 -9.832 1.00 82.31 86 MET A CA 1
ATOM 657 C C . MET A 1 86 ? 9.251 -7.326 -10.260 1.00 82.31 86 MET A C 1
ATOM 659 O O . MET A 1 86 ? 8.561 -6.359 -9.940 1.00 82.31 86 MET A O 1
ATOM 663 N N . ASP A 1 87 ? 8.724 -8.388 -10.873 1.00 82.19 87 ASP A N 1
ATOM 664 C CA . ASP A 1 87 ? 7.307 -8.453 -11.262 1.00 82.19 87 ASP A CA 1
ATOM 665 C C . ASP A 1 87 ? 6.360 -8.307 -10.067 1.00 82.19 87 ASP A C 1
ATOM 667 O O . ASP A 1 87 ? 5.317 -7.658 -10.178 1.00 82.19 87 ASP A O 1
ATOM 671 N N . THR A 1 88 ? 6.753 -8.882 -8.928 1.00 84.56 88 THR A N 1
ATOM 672 C CA . THR A 1 88 ? 5.990 -8.865 -7.676 1.00 84.56 88 THR A CA 1
ATOM 673 C C . THR A 1 88 ? 5.996 -7.486 -7.009 1.00 84.56 88 THR A C 1
ATOM 675 O O . THR A 1 88 ? 4.985 -7.052 -6.459 1.00 84.56 88 THR A O 1
ATOM 678 N N . VAL A 1 89 ? 7.131 -6.783 -7.034 1.00 83.69 89 VAL A N 1
ATOM 679 C CA . VAL A 1 89 ? 7.292 -5.472 -6.379 1.00 83.69 89 VAL A CA 1
ATOM 680 C C . VAL A 1 89 ? 6.723 -4.332 -7.227 1.00 83.69 89 VAL A C 1
ATOM 682 O O . VAL A 1 89 ? 6.216 -3.344 -6.688 1.00 83.69 89 VAL A O 1
ATOM 685 N N . LEU A 1 90 ? 6.798 -4.449 -8.551 1.00 81.25 90 LEU A N 1
ATOM 686 C CA . LEU A 1 90 ? 6.334 -3.430 -9.484 1.00 81.25 90 LEU A CA 1
ATOM 687 C C . LEU A 1 90 ? 4.814 -3.558 -9.703 1.00 81.25 90 LEU A C 1
ATOM 689 O O . LEU A 1 90 ? 4.343 -4.284 -10.576 1.00 81.25 9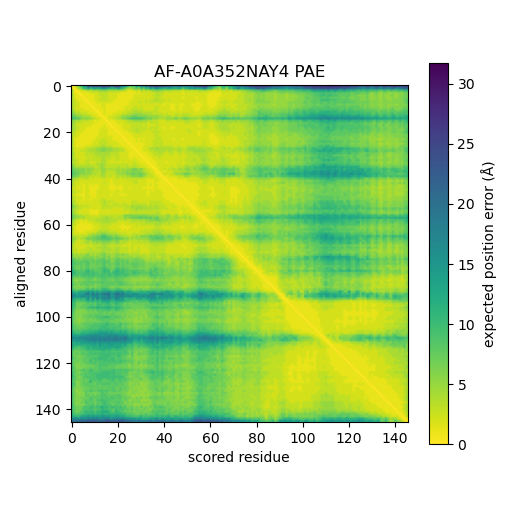0 LEU A O 1
ATOM 693 N N . ASP A 1 91 ? 4.028 -2.819 -8.922 1.00 74.06 91 ASP A N 1
ATOM 694 C CA . ASP A 1 91 ? 2.570 -2.723 -9.090 1.00 74.06 91 ASP A CA 1
ATOM 695 C C . ASP A 1 91 ? 2.203 -1.945 -10.376 1.00 74.06 91 ASP A C 1
ATOM 697 O O . ASP A 1 91 ? 2.540 -0.768 -10.531 1.00 74.06 91 ASP A O 1
ATOM 701 N N . ASP A 1 92 ? 1.446 -2.573 -11.284 1.00 72.44 92 ASP A N 1
ATOM 702 C CA . ASP A 1 92 ? 1.022 -1.991 -12.571 1.00 72.44 92 ASP A CA 1
ATOM 703 C C . ASP A 1 92 ? 0.055 -0.801 -12.449 1.00 72.44 92 ASP A C 1
ATOM 705 O O . ASP A 1 92 ? -0.264 -0.132 -13.442 1.00 72.44 92 ASP A O 1
ATOM 709 N N . SER A 1 93 ? -0.435 -0.514 -11.245 1.00 76.88 93 SER A N 1
ATOM 710 C CA . SER A 1 93 ? -1.309 0.625 -10.984 1.00 76.88 93 SER A CA 1
ATOM 711 C C . SER A 1 93 ? -0.589 1.972 -11.096 1.00 76.88 93 SER A C 1
ATOM 713 O O . SER A 1 93 ? -1.256 2.991 -11.287 1.00 76.88 93 SER A O 1
ATOM 715 N N . LEU A 1 94 ? 0.749 1.999 -11.043 1.00 84.75 94 LEU A N 1
ATOM 716 C CA . LEU A 1 94 ? 1.544 3.216 -11.215 1.00 84.75 94 LEU A CA 1
ATOM 717 C C . LEU A 1 94 ? 2.179 3.288 -12.619 1.00 84.75 94 LEU A C 1
ATOM 719 O O . LEU A 1 94 ? 2.828 2.334 -13.055 1.00 84.75 94 LEU A O 1
ATOM 723 N N . PRO A 1 95 ? 2.061 4.423 -13.341 1.00 90.44 95 PRO A N 1
ATOM 724 C CA . PRO A 1 95 ? 2.654 4.581 -14.671 1.00 90.44 95 PRO A CA 1
ATOM 725 C C . PRO A 1 95 ? 4.159 4.293 -14.724 1.00 90.44 95 PRO A C 1
ATOM 727 O O . PRO A 1 95 ? 4.607 3.638 -15.662 1.00 90.44 95 PRO A O 1
ATOM 730 N N . GLN A 1 96 ? 4.914 4.734 -13.715 1.00 92.81 96 GLN A N 1
ATOM 731 C CA . GLN A 1 96 ? 6.360 4.529 -13.611 1.00 92.81 96 GLN A CA 1
ATOM 732 C C . GLN A 1 96 ? 6.711 3.040 -13.523 1.00 92.81 96 GLN A C 1
ATOM 734 O O . GLN A 1 96 ? 7.595 2.583 -14.236 1.00 92.81 96 GLN A O 1
ATOM 739 N N . MET A 1 97 ? 5.976 2.266 -12.717 1.00 89.81 97 MET A N 1
ATOM 740 C CA . MET A 1 97 ? 6.212 0.826 -12.557 1.00 89.81 97 MET A CA 1
ATOM 741 C C . MET A 1 97 ? 5.972 0.068 -13.867 1.00 89.81 97 MET A C 1
ATOM 743 O O . MET A 1 97 ? 6.768 -0.785 -14.251 1.00 89.81 97 MET A O 1
ATOM 747 N N . ARG A 1 98 ? 4.931 0.447 -14.625 1.00 91.69 98 ARG A N 1
ATOM 748 C CA . ARG A 1 98 ? 4.689 -0.114 -15.966 1.00 91.69 98 ARG A CA 1
ATOM 749 C C . ARG A 1 98 ? 5.795 0.231 -16.959 1.00 91.69 98 ARG A C 1
ATOM 751 O O . ARG A 1 98 ? 6.112 -0.595 -17.812 1.00 91.69 98 ARG A O 1
ATOM 758 N N . ALA A 1 99 ? 6.348 1.441 -16.888 1.00 94.19 99 ALA A N 1
ATOM 759 C CA . ALA A 1 99 ? 7.466 1.841 -17.739 1.00 94.19 99 ALA A CA 1
ATOM 760 C C . ALA A 1 99 ? 8.714 1.001 -17.438 1.00 94.19 99 ALA A C 1
ATOM 762 O O . ALA A 1 99 ? 9.314 0.475 -18.373 1.00 94.19 99 ALA A O 1
ATOM 763 N N . ILE A 1 100 ? 9.013 0.776 -16.151 1.00 93.12 100 ILE A N 1
ATOM 764 C CA . ILE A 1 100 ? 10.120 -0.084 -15.705 1.00 93.12 100 ILE A CA 1
ATOM 765 C C . ILE A 1 100 ? 9.948 -1.501 -16.257 1.00 93.12 100 ILE A C 1
ATOM 767 O O . ILE A 1 100 ? 10.835 -1.989 -16.951 1.00 93.12 100 ILE A O 1
ATOM 771 N N . LYS A 1 101 ? 8.776 -2.127 -16.075 1.00 90.81 101 LYS A N 1
ATOM 772 C CA . LYS A 1 101 ? 8.514 -3.477 -16.612 1.00 90.81 101 LYS A CA 1
ATOM 773 C C . LYS A 1 101 ? 8.695 -3.567 -18.126 1.00 90.81 101 LYS A C 1
ATOM 775 O O . LYS A 1 101 ? 9.273 -4.523 -18.636 1.00 90.81 101 LYS A O 1
ATOM 780 N N . ARG A 1 102 ? 8.194 -2.577 -18.875 1.00 91.75 102 ARG A N 1
ATOM 781 C CA . ARG A 1 102 ? 8.354 -2.535 -20.340 1.00 91.75 102 ARG A CA 1
ATOM 782 C C . ARG A 1 102 ? 9.816 -2.415 -20.744 1.00 91.75 102 ARG A C 1
ATOM 784 O O . ARG A 1 102 ? 10.218 -3.039 -21.723 1.00 91.75 102 ARG A O 1
ATOM 791 N N . TYR A 1 103 ? 10.581 -1.613 -20.012 1.00 93.25 103 TYR A N 1
ATOM 792 C CA . TYR A 1 103 ? 12.007 -1.447 -20.236 1.00 93.25 103 TYR A CA 1
ATOM 793 C C . TYR A 1 103 ? 12.778 -2.741 -19.954 1.00 93.25 103 TYR A C 1
ATOM 795 O O . TYR A 1 103 ? 13.537 -3.186 -20.814 1.00 93.25 103 TYR A O 1
ATOM 803 N N . GLU A 1 104 ? 12.513 -3.412 -18.832 1.00 89.69 104 GLU A N 1
ATOM 804 C CA . GLU A 1 104 ? 13.133 -4.703 -18.508 1.00 89.69 104 GLU A CA 1
ATOM 805 C C . GLU A 1 104 ? 12.782 -5.788 -19.532 1.00 89.69 104 GLU A C 1
ATOM 807 O O . GLU A 1 104 ? 13.665 -6.486 -20.032 1.00 89.69 104 GLU A O 1
ATOM 812 N N . ALA A 1 105 ? 11.517 -5.868 -19.949 1.00 89.56 105 ALA A N 1
ATOM 813 C CA . ALA A 1 105 ? 11.100 -6.786 -21.005 1.00 89.56 105 ALA A CA 1
ATOM 814 C C . ALA A 1 105 ? 11.790 -6.489 -22.352 1.00 89.56 105 ALA A C 1
ATOM 816 O O . ALA A 1 105 ? 12.117 -7.413 -23.097 1.00 89.56 105 ALA A O 1
ATOM 817 N N . ALA A 1 106 ? 12.033 -5.213 -22.674 1.00 92.81 106 ALA A N 1
ATOM 818 C CA . ALA A 1 106 ? 12.748 -4.822 -23.887 1.00 92.81 106 ALA A CA 1
ATOM 819 C C . ALA A 1 106 ? 14.250 -5.156 -23.825 1.00 92.81 106 ALA A C 1
ATOM 821 O O . ALA A 1 106 ? 14.829 -5.499 -24.854 1.00 92.81 106 ALA A O 1
ATOM 822 N N . LEU A 1 107 ? 14.874 -5.132 -22.639 1.00 91.00 107 LEU A N 1
ATOM 823 C CA . LEU A 1 107 ? 16.272 -5.547 -22.449 1.00 91.00 107 LEU A CA 1
ATOM 824 C C . LEU A 1 107 ? 16.498 -7.038 -22.742 1.00 91.00 107 LEU A C 1
ATOM 826 O O . LEU A 1 107 ? 17.569 -7.416 -23.213 1.00 91.00 107 LEU A O 1
ATOM 830 N N . LEU A 1 108 ? 15.491 -7.884 -22.513 1.00 89.06 108 LEU A N 1
ATOM 831 C CA . LEU A 1 108 ? 15.561 -9.310 -22.847 1.00 89.06 108 LEU A CA 1
ATOM 832 C C . LEU A 1 108 ? 15.523 -9.573 -24.363 1.00 89.06 108 LEU A C 1
ATOM 834 O O . LEU A 1 108 ? 15.906 -10.655 -24.804 1.00 89.06 108 LEU A O 1
ATOM 838 N N . ASN A 1 109 ? 15.079 -8.599 -25.167 1.00 89.31 109 ASN A N 1
ATOM 839 C CA . ASN A 1 109 ? 14.991 -8.705 -26.623 1.00 89.31 109 ASN A CA 1
ATOM 840 C C . ASN A 1 109 ? 15.463 -7.415 -27.319 1.00 89.31 109 ASN A C 1
ATOM 842 O O . ASN A 1 109 ? 14.713 -6.767 -28.052 1.00 89.31 109 ASN A O 1
ATOM 846 N N . ILE A 1 110 ? 16.729 -7.056 -27.083 1.00 83.94 110 ILE A N 1
ATOM 847 C CA . ILE A 1 110 ? 17.372 -5.832 -27.599 1.00 83.94 110 ILE A CA 1
ATOM 848 C C . ILE A 1 110 ? 17.374 -5.744 -29.137 1.00 83.94 110 ILE A C 1
ATOM 850 O O . ILE A 1 110 ? 17.500 -4.652 -29.687 1.00 83.94 110 ILE A O 1
ATOM 854 N N . GLU A 1 111 ? 17.201 -6.859 -29.851 1.00 90.31 111 GLU A N 1
ATOM 855 C CA . GLU A 1 111 ? 17.121 -6.862 -31.318 1.00 90.31 111 GLU A CA 1
ATOM 856 C C . GLU A 1 111 ? 15.915 -6.061 -31.844 1.00 90.31 111 GLU A C 1
ATOM 858 O O . GLU A 1 111 ? 15.975 -5.486 -32.933 1.00 90.31 111 GLU A O 1
ATOM 863 N N . ASP A 1 112 ? 14.838 -5.953 -31.056 1.00 91.88 112 ASP A N 1
ATOM 864 C CA . ASP A 1 112 ? 13.702 -5.076 -31.348 1.00 91.88 112 ASP A CA 1
ATOM 865 C C . ASP A 1 112 ? 13.993 -3.639 -30.879 1.00 91.88 112 ASP A C 1
ATOM 867 O O . ASP A 1 112 ? 13.430 -3.137 -29.900 1.00 91.88 112 ASP A O 1
ATOM 871 N N . LEU A 1 113 ? 14.890 -2.965 -31.609 1.00 91.25 113 LEU A N 1
ATOM 872 C CA . LEU A 1 113 ? 15.334 -1.596 -31.314 1.00 91.25 113 LEU A CA 1
ATOM 873 C C . LEU A 1 113 ? 14.163 -0.617 -31.160 1.00 91.25 113 LEU A C 1
ATOM 875 O O . LEU A 1 113 ? 14.190 0.248 -30.290 1.00 91.25 113 LEU A O 1
ATOM 879 N N . SER A 1 114 ? 13.089 -0.791 -31.939 1.00 93.69 114 SER A N 1
ATOM 880 C CA . SER A 1 114 ? 11.907 0.070 -31.836 1.00 93.69 114 SER A CA 1
ATOM 881 C C . SER A 1 114 ? 11.210 -0.053 -30.483 1.00 93.69 114 SER A C 1
ATOM 883 O O . SER A 1 114 ? 10.702 0.953 -29.981 1.00 93.69 114 SER A O 1
ATOM 885 N N . LYS A 1 115 ? 11.096 -1.260 -29.918 1.00 93.19 115 LYS A N 1
ATOM 886 C CA . LYS A 1 115 ? 10.494 -1.435 -28.589 1.00 93.19 115 LYS A CA 1
ATOM 887 C C . LYS A 1 115 ? 11.403 -0.896 -27.499 1.00 93.19 115 LYS A C 1
ATOM 889 O O . LYS A 1 115 ? 10.901 -0.252 -26.581 1.00 93.19 115 LYS A O 1
ATOM 894 N N . PHE A 1 116 ? 12.706 -1.122 -27.626 1.00 95.00 116 PHE A N 1
ATOM 895 C CA . PHE A 1 116 ? 13.691 -0.614 -26.683 1.00 95.00 116 PHE A CA 1
ATOM 896 C C . PHE A 1 116 ? 13.687 0.921 -26.618 1.00 95.00 116 PHE A C 1
ATOM 898 O O . PHE A 1 116 ? 13.508 1.481 -25.539 1.00 95.00 116 PHE A O 1
ATOM 905 N N . GLU A 1 117 ? 13.760 1.603 -27.764 1.00 95.50 117 GLU A N 1
ATOM 906 C CA . GLU A 1 117 ? 13.721 3.072 -27.842 1.00 95.50 117 GLU A CA 1
ATOM 907 C C . GLU A 1 117 ? 12.430 3.654 -27.248 1.00 95.50 117 GLU A C 1
ATOM 909 O O . GLU A 1 117 ? 12.459 4.647 -26.521 1.00 95.50 117 GLU A O 1
ATOM 914 N N . ARG A 1 118 ? 11.280 3.016 -27.509 1.00 95.81 118 ARG A N 1
ATOM 915 C CA . ARG A 1 118 ? 9.998 3.430 -26.915 1.00 95.81 118 ARG A CA 1
ATOM 916 C C . ARG A 1 118 ? 9.996 3.267 -25.402 1.00 95.81 118 ARG A C 1
ATOM 918 O O . ARG A 1 118 ? 9.547 4.171 -24.708 1.00 95.81 118 ARG A O 1
ATOM 925 N N . ALA A 1 119 ? 10.495 2.143 -24.893 1.00 96.12 119 ALA A N 1
ATOM 926 C CA . ALA A 1 119 ? 10.552 1.906 -23.458 1.00 96.12 119 ALA A CA 1
ATOM 927 C C . ALA A 1 119 ? 11.494 2.899 -22.756 1.00 96.12 119 ALA A C 1
ATOM 929 O O . ALA A 1 119 ? 11.134 3.428 -21.710 1.00 96.12 119 ALA A O 1
ATOM 930 N N . GLN A 1 120 ? 12.644 3.227 -23.356 1.00 96.31 120 GLN A N 1
ATOM 931 C CA . GLN A 1 12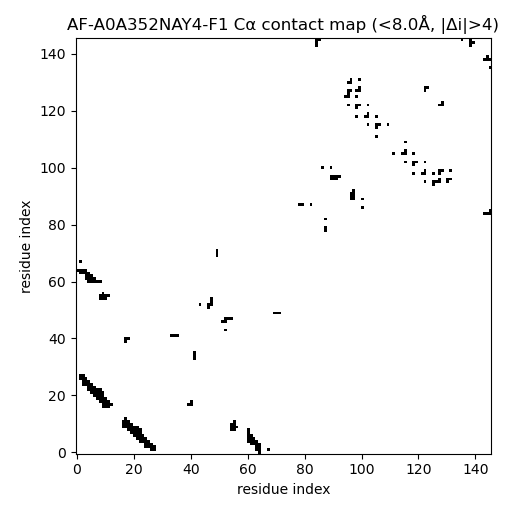0 ? 13.529 4.280 -22.844 1.00 96.31 120 GLN A CA 1
ATOM 932 C C . GLN A 1 120 ? 12.843 5.652 -22.825 1.00 96.31 120 GLN A C 1
ATOM 934 O O . GLN A 1 120 ? 12.887 6.348 -21.814 1.00 96.31 120 GLN A O 1
ATOM 939 N N . SER A 1 121 ? 12.142 6.015 -23.903 1.00 97.31 121 SER A N 1
ATOM 940 C CA . SER A 1 121 ? 11.396 7.275 -23.951 1.00 97.31 121 SER A CA 1
ATOM 941 C C . SER A 1 121 ? 10.278 7.338 -22.902 1.00 97.31 121 SER A C 1
ATOM 943 O O . SER A 1 121 ? 10.048 8.407 -22.335 1.00 97.31 121 SER A O 1
ATOM 945 N N . ASP A 1 122 ? 9.580 6.227 -22.641 1.00 96.94 122 ASP A N 1
ATOM 946 C CA . ASP A 1 122 ? 8.565 6.134 -21.582 1.00 96.94 122 ASP A CA 1
ATOM 947 C C . ASP A 1 122 ? 9.208 6.319 -20.193 1.00 96.94 122 ASP A C 1
ATOM 949 O O . ASP A 1 122 ? 8.657 7.030 -19.346 1.00 96.94 122 ASP A O 1
ATOM 953 N N . MET A 1 123 ? 10.385 5.720 -19.966 1.00 97.56 123 MET A N 1
ATOM 954 C CA . MET A 1 123 ? 11.147 5.866 -18.721 1.00 97.56 123 MET A CA 1
ATOM 955 C C . MET A 1 123 ? 11.548 7.324 -18.466 1.00 97.56 123 MET A C 1
ATOM 957 O O . MET A 1 123 ? 11.343 7.828 -17.358 1.00 97.56 123 MET A O 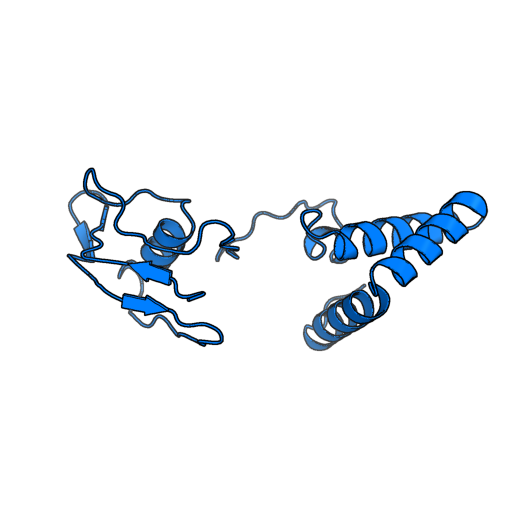1
ATOM 961 N N . ASP A 1 124 ? 12.047 8.019 -19.491 1.00 97.44 124 ASP A N 1
ATOM 962 C CA . ASP A 1 124 ? 12.412 9.437 -19.414 1.00 97.44 124 ASP A CA 1
ATOM 963 C C . ASP A 1 124 ? 11.192 10.322 -19.133 1.00 97.44 124 ASP A C 1
ATOM 965 O O . ASP A 1 124 ? 11.199 11.126 -18.198 1.00 97.44 124 ASP A O 1
ATOM 969 N N . ALA A 1 125 ? 10.111 10.150 -19.902 1.00 97.50 125 ALA A N 1
ATOM 970 C CA . ALA A 1 125 ? 8.908 10.976 -19.792 1.00 97.50 125 ALA A CA 1
ATOM 971 C C . ALA A 1 125 ? 8.248 10.890 -18.406 1.00 97.50 125 ALA A C 1
ATOM 973 O O . ALA A 1 125 ? 7.637 11.854 -17.938 1.00 97.50 125 ALA A O 1
ATOM 974 N N . LEU A 1 126 ? 8.373 9.737 -17.745 1.00 96.75 126 LEU A N 1
ATOM 975 C CA . LEU A 1 126 ? 7.792 9.472 -16.431 1.00 96.75 126 LEU A CA 1
ATOM 976 C C . LEU A 1 126 ? 8.783 9.659 -15.274 1.00 96.75 126 LEU A C 1
ATOM 978 O O . LEU A 1 126 ? 8.404 9.436 -14.122 1.00 96.75 126 LEU A O 1
ATOM 982 N N . ASN A 1 127 ? 10.026 10.072 -15.558 1.00 95.88 127 ASN A N 1
ATOM 983 C CA . ASN A 1 127 ? 11.138 10.093 -14.599 1.00 95.88 127 ASN A CA 1
ATOM 984 C C . ASN A 1 127 ? 11.289 8.753 -13.847 1.00 95.88 127 ASN A C 1
ATOM 986 O O . ASN A 1 127 ? 11.604 8.714 -12.655 1.00 95.88 127 ASN A O 1
ATOM 990 N N . ALA A 1 128 ? 11.026 7.639 -14.533 1.00 95.81 128 ALA A N 1
ATOM 991 C CA . ALA A 1 128 ? 10.946 6.316 -13.924 1.00 95.81 128 ALA A CA 1
ATOM 992 C C . ALA A 1 128 ? 12.323 5.739 -13.553 1.00 95.81 128 ALA A C 1
ATOM 994 O O . ALA A 1 128 ? 12.392 4.863 -12.697 1.00 95.81 128 ALA A O 1
ATOM 995 N N . TRP A 1 129 ? 13.419 6.283 -14.096 1.00 95.94 129 TRP A N 1
ATOM 996 C CA . TRP A 1 129 ? 14.789 5.910 -13.716 1.00 95.94 129 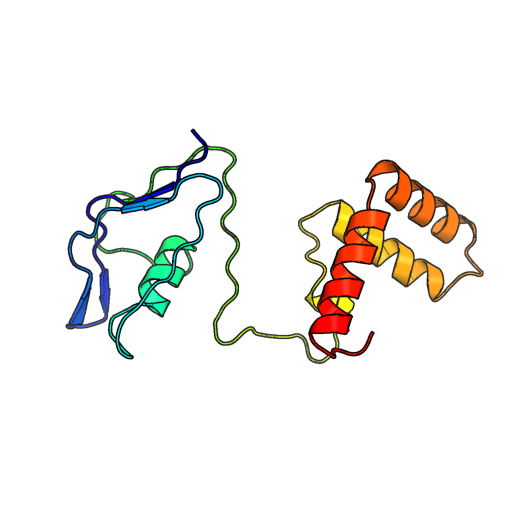TRP A CA 1
ATOM 997 C C . TRP A 1 129 ? 15.073 6.085 -12.223 1.00 95.94 129 TRP A C 1
ATOM 999 O O . TRP A 1 129 ? 15.733 5.247 -11.614 1.00 95.94 129 TRP A O 1
ATOM 1009 N N . GLN A 1 130 ? 14.561 7.162 -11.613 1.00 95.00 130 GLN A N 1
ATOM 1010 C CA . GLN A 1 130 ? 14.737 7.381 -10.177 1.00 95.00 130 GLN A CA 1
ATOM 1011 C C . GLN A 1 130 ? 13.987 6.317 -9.370 1.00 95.00 130 GLN A C 1
ATOM 1013 O O . GLN A 1 130 ? 14.529 5.770 -8.414 1.00 95.00 130 GLN A O 1
ATOM 1018 N N . VAL A 1 131 ? 12.765 5.985 -9.794 1.00 92.62 131 VAL A N 1
ATOM 1019 C CA . VAL A 1 131 ? 11.945 4.951 -9.152 1.00 92.62 131 VAL A CA 1
ATOM 1020 C C . VAL A 1 131 ? 12.616 3.581 -9.271 1.00 92.62 131 VAL A C 1
ATOM 1022 O O . VAL A 1 131 ? 12.709 2.866 -8.280 1.00 92.62 131 VAL A O 1
ATOM 1025 N N . GLU A 1 132 ? 13.143 3.233 -10.446 1.00 92.69 132 GLU A N 1
ATOM 1026 C CA . GLU A 1 132 ? 13.892 1.990 -10.667 1.00 92.69 132 GLU A CA 1
ATOM 1027 C C . GLU A 1 132 ? 15.122 1.896 -9.750 1.00 92.69 132 GLU A C 1
ATOM 1029 O O . GLU A 1 132 ? 15.351 0.870 -9.106 1.00 92.69 132 GLU A O 1
ATOM 1034 N N . ALA A 1 133 ? 15.898 2.980 -9.645 1.00 93.00 133 ALA A N 1
ATOM 1035 C CA . ALA A 1 133 ? 17.071 3.037 -8.780 1.00 93.00 133 ALA A CA 1
ATOM 1036 C C . ALA A 1 133 ? 16.704 2.875 -7.294 1.00 93.00 133 ALA A C 1
ATOM 1038 O O . ALA A 1 133 ? 17.406 2.176 -6.552 1.00 93.00 133 ALA A O 1
ATOM 1039 N N . ASP A 1 134 ? 15.596 3.479 -6.858 1.00 91.75 134 ASP A N 1
ATOM 1040 C CA . ASP A 1 134 ? 15.089 3.354 -5.491 1.00 91.75 134 ASP A CA 1
ATOM 1041 C C . ASP A 1 134 ? 14.629 1.920 -5.197 1.00 91.75 134 ASP A C 1
ATOM 1043 O O . ASP A 1 134 ? 15.003 1.359 -4.162 1.00 91.75 134 ASP A O 1
ATOM 1047 N N . VAL A 1 135 ? 13.897 1.291 -6.125 1.00 89.69 135 VAL A N 1
ATOM 10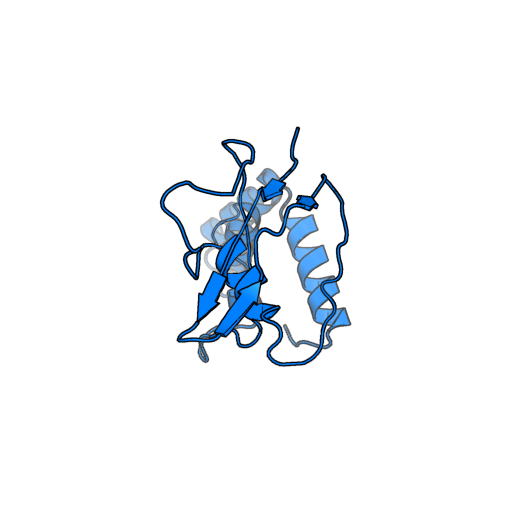48 C CA . VAL A 1 135 ? 13.481 -0.119 -6.030 1.00 89.69 135 VAL A CA 1
ATOM 1049 C C . VAL A 1 135 ? 14.706 -1.026 -5.892 1.00 89.69 135 VAL A C 1
ATOM 1051 O O . VAL A 1 135 ? 14.817 -1.752 -4.903 1.00 89.69 135 VAL A O 1
ATOM 1054 N N . LYS A 1 136 ? 15.686 -0.919 -6.798 1.00 89.38 136 LYS A N 1
ATOM 1055 C CA . LYS A 1 136 ? 16.930 -1.714 -6.755 1.00 89.38 136 LYS A CA 1
ATOM 1056 C C . LYS A 1 136 ? 17.721 -1.495 -5.467 1.00 89.38 136 LYS A C 1
ATOM 1058 O O . LYS A 1 136 ? 18.245 -2.442 -4.876 1.00 89.38 136 LYS A O 1
ATOM 1063 N N . THR A 1 137 ? 17.764 -0.257 -4.975 1.00 93.00 137 THR A N 1
ATOM 1064 C CA . THR A 1 137 ? 18.391 0.073 -3.688 1.00 93.00 137 THR A CA 1
ATOM 1065 C C . THR A 1 137 ? 17.695 -0.634 -2.522 1.00 93.00 137 THR A C 1
ATOM 1067 O O . THR A 1 137 ? 18.371 -1.147 -1.624 1.00 93.00 137 THR A O 1
ATOM 1070 N N . VAL A 1 138 ? 16.359 -0.668 -2.505 1.00 90.88 138 VAL A N 1
ATOM 1071 C CA . VAL A 1 138 ? 15.585 -1.373 -1.472 1.00 90.88 138 VAL A CA 1
ATOM 1072 C C . VAL A 1 138 ? 15.826 -2.879 -1.551 1.00 90.88 138 VAL A C 1
ATOM 1074 O O . VAL A 1 138 ? 16.173 -3.473 -0.530 1.00 90.88 138 VAL A O 1
ATOM 1077 N N . LEU A 1 139 ? 15.733 -3.482 -2.740 1.00 89.94 139 LEU A N 1
ATOM 1078 C CA . LEU A 1 139 ? 15.980 -4.915 -2.946 1.00 89.94 139 LEU A CA 1
ATOM 1079 C C . LEU A 1 139 ? 17.383 -5.324 -2.485 1.00 89.94 139 LEU A C 1
ATOM 1081 O O . LEU A 1 139 ? 17.536 -6.262 -1.700 1.00 89.94 139 LEU A O 1
ATOM 1085 N N . THR A 1 140 ? 18.393 -4.530 -2.845 1.00 91.12 140 THR A N 1
ATOM 1086 C CA . THR A 1 140 ? 19.781 -4.742 -2.416 1.00 91.12 140 THR A CA 1
ATOM 1087 C C . THR A 1 140 ? 19.917 -4.702 -0.892 1.00 91.12 140 THR A C 1
ATOM 1089 O O . THR A 1 140 ? 20.560 -5.566 -0.292 1.00 91.12 140 THR A O 1
ATOM 1092 N N . LYS A 1 141 ? 19.292 -3.720 -0.225 1.00 92.88 141 LYS A N 1
ATOM 1093 C CA . LYS A 1 141 ? 19.307 -3.610 1.247 1.00 92.88 141 LYS A CA 1
ATOM 1094 C C . LYS A 1 141 ? 18.607 -4.785 1.928 1.00 92.88 141 LYS A C 1
ATOM 1096 O O . LYS A 1 141 ? 19.041 -5.201 3.002 1.00 92.88 141 LYS A O 1
ATOM 1101 N N . LEU A 1 142 ? 17.557 -5.316 1.308 1.00 90.88 142 LEU A N 1
ATOM 1102 C CA . LEU A 1 142 ? 16.837 -6.504 1.764 1.00 90.88 142 LEU A CA 1
ATOM 1103 C C . LEU A 1 142 ? 17.551 -7.817 1.406 1.00 90.88 142 LEU A C 1
ATOM 1105 O O . LEU A 1 142 ? 17.116 -8.873 1.857 1.00 90.88 142 LEU A O 1
ATOM 1109 N N . LYS A 1 143 ? 18.675 -7.755 0.672 1.00 91.94 143 LYS A N 1
ATOM 1110 C CA . LYS A 1 143 ? 19.442 -8.911 0.178 1.00 91.94 143 LYS A CA 1
ATOM 1111 C C . LYS A 1 143 ? 18.604 -9.845 -0.697 1.00 91.94 143 LYS A C 1
ATOM 1113 O O . LYS A 1 143 ? 18.796 -11.060 -0.670 1.00 91.94 143 LYS A O 1
ATOM 1118 N N . LEU A 1 144 ? 17.672 -9.264 -1.442 1.00 85.19 144 LEU A N 1
ATOM 1119 C CA . LEU A 1 144 ? 16.899 -9.967 -2.450 1.00 85.19 144 LEU A CA 1
ATOM 1120 C C . LEU A 1 144 ? 17.690 -9.957 -3.767 1.00 85.19 144 LEU A C 1
ATOM 1122 O O . LEU A 1 144 ? 18.316 -8.936 -4.067 1.00 85.19 144 LEU A O 1
ATOM 1126 N N . PRO A 1 145 ? 17.738 -11.081 -4.501 1.00 75.69 145 PRO A N 1
ATOM 1127 C CA . PRO A 1 145 ? 18.335 -11.105 -5.829 1.00 75.69 145 PRO A CA 1
ATOM 1128 C C . PRO A 1 145 ? 17.507 -10.267 -6.812 1.00 75.69 145 PRO A C 1
ATOM 1130 O O . PRO A 1 145 ? 16.336 -9.986 -6.546 1.00 75.69 145 PRO A O 1
ATOM 1133 N N . ASP A 1 146 ? 18.150 -9.874 -7.914 1.00 60.22 146 ASP A N 1
ATOM 1134 C CA . ASP A 1 146 ? 17.480 -9.265 -9.069 1.00 60.22 146 ASP A CA 1
ATOM 1135 C C . ASP A 1 146 ? 16.482 -10.249 -9.707 1.00 60.22 146 ASP A C 1
ATOM 1137 O O . ASP A 1 146 ? 16.830 -11.453 -9.824 1.00 60.22 146 ASP A O 1
#